Protein AF-A0A9D3PVH2-F1 (afdb_monomer_lite)

Organism: Megalops atlanticus (NCBI:txid7932)

Radius of gyration: 20.63 Å; chains: 1; bounding box: 50×22×67 Å

Structure (mmCIF, N/CA/C/O backbone):
data_AF-A0A9D3PVH2-F1
#
_entry.id   AF-A0A9D3PVH2-F1
#
loop_
_atom_site.group_PDB
_atom_site.id
_atom_site.type_symbol
_atom_site.label_atom_id
_atom_site.label_alt_id
_atom_site.label_comp_id
_atom_site.label_asym_id
_atom_site.label_entity_id
_atom_site.label_seq_id
_atom_site.pdbx_PDB_ins_code
_atom_site.Cartn_x
_atom_site.Cartn_y
_atom_site.Cartn_z
_atom_site.occupancy
_atom_site.B_iso_or_equiv
_atom_site.auth_seq_id
_atom_site.auth_comp_id
_atom_site.auth_asym_id
_atom_site.auth_atom_id
_atom_site.pdbx_PDB_model_num
ATOM 1 N N . MET A 1 1 ? 13.181 10.864 -34.787 1.00 50.06 1 MET A N 1
ATOM 2 C CA . MET A 1 1 ? 12.121 10.758 -33.757 1.00 50.06 1 MET A CA 1
ATOM 3 C C . MET A 1 1 ? 12.160 9.467 -32.918 1.00 50.06 1 MET A C 1
ATOM 5 O O . MET A 1 1 ? 11.434 9.407 -31.941 1.00 50.06 1 MET A O 1
ATOM 9 N N . LEU A 1 2 ? 13.024 8.475 -33.206 1.00 58.56 2 LEU A N 1
ATOM 10 C CA . LEU A 1 2 ? 13.054 7.174 -32.496 1.00 58.56 2 LEU A CA 1
ATOM 11 C C . LEU A 1 2 ? 14.182 7.031 -31.438 1.00 58.56 2 LEU A C 1
ATOM 13 O O . LEU A 1 2 ? 14.180 6.096 -30.648 1.00 58.56 2 LEU A O 1
ATOM 17 N N . SER A 1 3 ? 15.141 7.964 -31.355 1.00 63.00 3 SER A N 1
ATOM 18 C CA . SER A 1 3 ? 16.332 7.827 -30.486 1.00 63.00 3 SER A CA 1
ATOM 19 C C . SER A 1 3 ? 16.066 7.957 -28.979 1.00 63.00 3 SER A C 1
ATOM 21 O O . SER A 1 3 ? 16.922 7.602 -28.176 1.00 63.00 3 SER A O 1
ATOM 23 N N . GLN A 1 4 ? 14.893 8.455 -28.579 1.00 67.81 4 GLN A N 1
ATOM 24 C CA . GLN A 1 4 ? 14.537 8.671 -27.170 1.00 67.81 4 GLN A CA 1
ATOM 25 C C . GLN A 1 4 ? 13.621 7.570 -26.605 1.00 67.81 4 GLN A C 1
ATOM 27 O O . GLN A 1 4 ? 13.352 7.572 -25.406 1.00 67.81 4 GLN A O 1
ATOM 32 N N . GLN A 1 5 ? 13.161 6.609 -27.421 1.00 70.81 5 GLN A N 1
ATOM 33 C CA . GLN A 1 5 ? 12.210 5.576 -26.979 1.00 70.81 5 GLN A CA 1
ATOM 34 C C . GLN A 1 5 ? 12.751 4.732 -25.821 1.00 70.81 5 GLN A C 1
ATOM 36 O O . GLN A 1 5 ? 12.021 4.476 -24.870 1.00 70.81 5 GLN A O 1
ATOM 41 N N . GLY A 1 6 ? 14.038 4.370 -25.845 1.00 77.69 6 GLY A N 1
ATOM 42 C CA . GLY A 1 6 ? 14.648 3.595 -24.759 1.00 77.69 6 GLY A CA 1
AT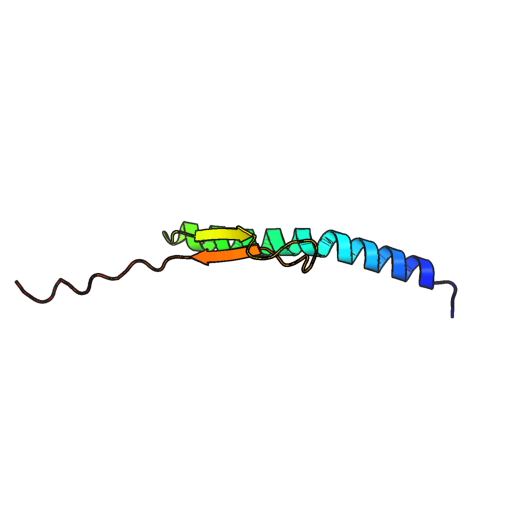OM 43 C C . GLY A 1 6 ? 14.598 4.316 -23.408 1.00 77.69 6 GLY A C 1
ATOM 44 O O . GLY A 1 6 ? 14.283 3.709 -22.391 1.00 77.69 6 GLY A O 1
ATOM 45 N N . ARG A 1 7 ? 14.825 5.635 -23.394 1.00 83.25 7 ARG A N 1
ATOM 46 C CA . ARG A 1 7 ? 14.757 6.449 -22.168 1.00 83.25 7 ARG A CA 1
ATOM 47 C C . ARG A 1 7 ? 13.337 6.568 -21.629 1.00 83.25 7 ARG A C 1
ATOM 49 O O . ARG A 1 7 ? 13.144 6.518 -20.420 1.00 83.25 7 ARG A O 1
ATOM 56 N N . VA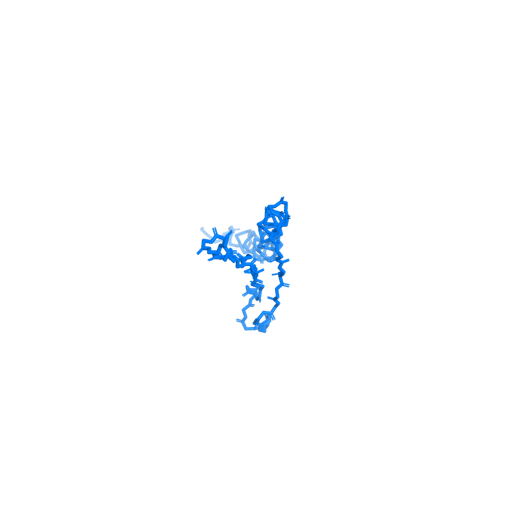L A 1 8 ? 12.359 6.688 -22.524 1.00 87.62 8 VAL A N 1
ATOM 57 C CA . VAL A 1 8 ? 10.939 6.719 -22.163 1.00 87.62 8 VAL A CA 1
ATOM 58 C C . VAL A 1 8 ? 10.524 5.388 -21.534 1.00 87.62 8 VAL A C 1
ATOM 60 O O . VAL A 1 8 ? 9.935 5.393 -20.460 1.00 87.62 8 VAL A O 1
ATOM 63 N N . VAL A 1 9 ? 10.904 4.254 -22.133 1.00 89.06 9 VAL A N 1
ATOM 64 C CA . VAL A 1 9 ? 10.617 2.919 -21.577 1.00 89.06 9 VAL A CA 1
ATOM 65 C C . VAL A 1 9 ? 11.250 2.742 -20.198 1.00 89.06 9 VAL A C 1
ATOM 67 O O . VAL A 1 9 ? 10.563 2.319 -19.278 1.00 89.06 9 VAL A O 1
ATOM 70 N N . VAL A 1 10 ? 12.521 3.117 -20.016 1.00 90.62 10 VAL A N 1
ATOM 71 C CA . VAL A 1 10 ? 13.189 3.026 -18.704 1.00 90.62 10 VAL A CA 1
ATOM 72 C C . VAL A 1 10 ? 12.473 3.877 -17.655 1.00 90.62 10 VAL A C 1
ATOM 74 O O . VAL A 1 10 ? 12.216 3.395 -16.554 1.00 90.62 10 VAL A O 1
ATOM 77 N N . TYR A 1 11 ? 12.109 5.116 -17.994 1.00 92.06 11 TYR A N 1
ATOM 78 C CA . TYR A 1 11 ? 11.360 5.987 -17.090 1.00 92.06 11 TYR A CA 1
ATOM 79 C C . TYR A 1 11 ? 10.004 5.382 -16.705 1.00 92.06 11 TYR A C 1
ATOM 81 O O . TYR A 1 11 ? 9.677 5.317 -15.522 1.00 92.06 11 TYR A O 1
ATOM 89 N N . PHE A 1 12 ? 9.238 4.885 -17.681 1.00 90.50 12 PHE A N 1
ATOM 90 C CA . PHE A 1 12 ? 7.950 4.246 -17.413 1.00 90.50 12 PHE A CA 1
ATOM 91 C C . PHE A 1 12 ? 8.095 2.970 -16.586 1.00 90.50 12 PHE A C 1
ATOM 93 O O . PHE A 1 12 ? 7.307 2.764 -15.671 1.00 90.50 12 PHE A O 1
ATOM 100 N N . SER A 1 13 ? 9.113 2.147 -16.835 1.00 92.06 13 SER A N 1
ATOM 101 C CA . SER A 1 13 ? 9.387 0.961 -16.019 1.00 92.06 13 SER A CA 1
ATOM 102 C C . SER A 1 13 ? 9.711 1.327 -14.572 1.00 92.06 13 SER A C 1
ATOM 104 O O . SER A 1 13 ? 9.183 0.706 -13.655 1.00 92.06 13 SER A O 1
ATOM 106 N N . LEU A 1 14 ? 10.525 2.364 -14.346 1.00 92.81 14 LEU A N 1
ATOM 107 C CA . LEU A 1 14 ? 10.802 2.871 -12.998 1.00 92.81 14 LEU A CA 1
ATOM 108 C C . LEU A 1 14 ? 9.534 3.412 -12.328 1.00 92.81 14 LEU A C 1
ATOM 110 O O . LEU A 1 14 ? 9.295 3.128 -11.158 1.00 92.81 14 LEU A O 1
ATOM 114 N N . ALA A 1 15 ? 8.696 4.141 -13.066 1.00 91.38 15 ALA A N 1
ATOM 115 C CA . ALA A 1 15 ? 7.420 4.633 -12.557 1.00 91.38 15 ALA A CA 1
ATOM 116 C C . ALA A 1 15 ? 6.460 3.483 -12.200 1.00 91.38 15 ALA A C 1
ATOM 118 O O . ALA A 1 15 ? 5.825 3.526 -11.151 1.00 91.38 15 ALA A O 1
ATOM 119 N N . LEU A 1 16 ? 6.396 2.433 -13.025 1.00 90.25 16 LEU A N 1
ATOM 120 C CA . LEU A 1 16 ? 5.598 1.231 -12.762 1.00 90.25 16 LEU A CA 1
ATOM 121 C C . LEU A 1 16 ? 6.109 0.452 -11.544 1.00 90.25 16 LEU A C 1
ATOM 123 O O . LEU A 1 16 ? 5.302 -0.062 -10.778 1.00 90.25 16 LEU A O 1
ATOM 127 N N . LEU A 1 17 ? 7.428 0.402 -11.333 1.00 90.00 17 LEU A N 1
ATOM 128 C CA . LEU A 1 17 ? 8.031 -0.195 -10.137 1.00 90.00 17 LEU A CA 1
ATOM 129 C C . LEU A 1 17 ? 7.759 0.629 -8.871 1.00 90.00 17 LEU A C 1
ATOM 131 O O . LEU A 1 17 ? 7.565 0.061 -7.800 1.00 90.00 17 LEU A O 1
ATOM 135 N N . LEU A 1 18 ? 7.735 1.959 -8.984 1.00 91.50 18 LEU A N 1
ATOM 136 C CA . LEU A 1 18 ? 7.447 2.861 -7.865 1.00 91.50 18 LEU A CA 1
ATOM 137 C C . LEU A 1 18 ? 5.956 2.955 -7.535 1.00 91.50 18 LEU A C 1
ATOM 139 O O . LEU A 1 18 ? 5.619 3.241 -6.389 1.00 91.50 18 LEU A O 1
ATOM 143 N N . ALA A 1 19 ? 5.068 2.708 -8.497 1.00 89.56 19 ALA A N 1
ATOM 144 C CA . ALA A 1 19 ? 3.622 2.759 -8.302 1.00 89.56 19 ALA A CA 1
ATOM 145 C C . ALA A 1 19 ? 3.127 1.994 -7.049 1.00 89.56 19 ALA A C 1
ATOM 147 O O . ALA A 1 19 ? 2.468 2.632 -6.226 1.00 89.56 19 ALA A O 1
ATOM 148 N N . PRO A 1 20 ? 3.479 0.709 -6.814 1.00 87.56 20 PRO A N 1
ATOM 149 C CA . PRO A 1 20 ? 3.051 -0.015 -5.608 1.00 87.56 20 PRO A CA 1
ATOM 150 C C . PRO A 1 20 ? 3.658 0.547 -4.310 1.00 87.56 20 PRO A C 1
ATOM 152 O O . PRO A 1 20 ? 3.041 0.496 -3.246 1.00 87.56 20 PRO A O 1
ATOM 155 N N . VAL A 1 21 ? 4.858 1.133 -4.373 1.00 90.44 21 VAL A N 1
ATOM 156 C CA . VAL A 1 21 ? 5.488 1.775 -3.207 1.00 90.44 21 VAL A CA 1
ATOM 157 C C . VAL A 1 21 ? 4.739 3.054 -2.837 1.00 90.44 21 VAL A C 1
ATOM 159 O O . VAL A 1 21 ? 4.414 3.278 -1.676 1.00 90.44 21 VAL A O 1
ATOM 162 N N . VAL A 1 22 ? 4.414 3.888 -3.824 1.00 92.25 22 VAL A N 1
ATOM 163 C CA . VAL A 1 22 ? 3.637 5.114 -3.596 1.00 92.25 22 VAL A CA 1
ATOM 164 C C . VAL A 1 22 ? 2.232 4.778 -3.091 1.00 92.25 22 VAL A C 1
ATOM 166 O O . VAL A 1 22 ? 1.740 5.430 -2.174 1.00 92.25 22 VAL A O 1
ATOM 169 N N . GLU A 1 23 ? 1.605 3.738 -3.636 1.00 90.94 23 GLU A N 1
ATOM 170 C CA . GLU A 1 23 ? 0.295 3.263 -3.190 1.00 90.94 23 GLU A CA 1
ATOM 171 C C . GLU A 1 23 ? 0.302 2.825 -1.720 1.00 90.94 23 GLU A C 1
ATOM 173 O O . GLU A 1 23 ? -0.527 3.296 -0.940 1.00 90.94 23 GLU A O 1
ATOM 178 N N . THR A 1 24 ? 1.264 1.987 -1.317 1.00 90.12 24 THR A N 1
ATOM 179 C CA . THR A 1 24 ? 1.394 1.542 0.082 1.00 90.12 24 THR A CA 1
ATOM 180 C C . THR A 1 24 ? 1.653 2.709 1.032 1.00 90.12 24 THR A C 1
ATOM 182 O O . THR A 1 24 ? 1.039 2.760 2.094 1.00 90.12 24 THR A O 1
ATOM 185 N N . LEU A 1 25 ? 2.490 3.679 0.647 1.00 93.38 25 LEU A N 1
ATOM 186 C CA . LEU A 1 25 ? 2.747 4.880 1.450 1.00 93.38 25 LEU A CA 1
ATOM 187 C C . LEU A 1 25 ? 1.488 5.731 1.654 1.00 93.38 25 LEU A C 1
ATOM 189 O O . LEU A 1 25 ? 1.220 6.164 2.773 1.00 93.38 25 LEU A O 1
ATOM 193 N N . VAL A 1 26 ? 0.696 5.950 0.601 1.00 93.81 26 VAL A N 1
ATOM 194 C CA . VAL A 1 26 ? -0.561 6.713 0.698 1.00 93.81 26 VAL A CA 1
ATOM 195 C C . VAL A 1 26 ? -1.591 5.969 1.549 1.00 93.81 26 VAL A C 1
ATOM 197 O O . VAL A 1 26 ? -2.269 6.578 2.376 1.00 93.81 26 VAL A O 1
ATOM 200 N N . LEU A 1 27 ? -1.714 4.654 1.376 1.00 92.81 27 LEU A N 1
ATOM 201 C CA . LEU A 1 27 ? -2.617 3.834 2.182 1.00 92.81 27 LEU A CA 1
ATOM 202 C C . LEU A 1 27 ? -2.210 3.816 3.662 1.00 92.81 27 LEU A C 1
ATOM 204 O O . LEU A 1 27 ? -3.074 3.905 4.535 1.00 92.81 27 LEU A O 1
ATOM 208 N N . LEU A 1 28 ? -0.906 3.765 3.938 1.00 93.12 28 LEU A N 1
ATOM 209 C CA . LEU A 1 28 ? -0.359 3.823 5.289 1.00 93.12 28 LEU A CA 1
ATOM 210 C C . LEU A 1 28 ? -0.625 5.181 5.952 1.00 93.12 28 LEU A C 1
ATOM 212 O O . LEU A 1 28 ? -1.085 5.206 7.090 1.00 93.12 28 LEU A O 1
ATOM 216 N N . ASP A 1 29 ? -0.414 6.292 5.238 1.00 95.44 29 ASP A N 1
ATOM 217 C CA . ASP A 1 29 ? -0.762 7.647 5.701 1.00 95.44 29 ASP A CA 1
ATOM 218 C C . ASP A 1 29 ? -2.230 7.723 6.150 1.00 95.44 29 ASP A C 1
ATOM 220 O O . ASP A 1 29 ? -2.544 8.180 7.251 1.00 95.44 29 ASP A O 1
ATOM 224 N N . ARG A 1 30 ? -3.144 7.190 5.330 1.00 93.81 30 ARG A N 1
ATOM 225 C CA . ARG A 1 30 ? -4.576 7.164 5.657 1.00 93.81 30 ARG A CA 1
ATOM 226 C C . ARG A 1 30 ? -4.892 6.266 6.849 1.00 93.81 30 ARG A C 1
ATOM 228 O O . ARG A 1 30 ? -5.739 6.635 7.658 1.00 93.81 30 ARG A O 1
ATOM 235 N N . MET A 1 31 ? -4.236 5.114 6.964 1.00 94.06 31 MET A N 1
ATOM 236 C CA . MET A 1 31 ? -4.409 4.211 8.102 1.00 94.06 31 MET A CA 1
ATOM 237 C C . MET A 1 31 ? -3.967 4.882 9.407 1.00 94.06 31 MET A C 1
ATOM 239 O O . MET A 1 31 ? -4.734 4.903 10.366 1.00 94.06 31 MET A O 1
ATOM 243 N N . LEU A 1 32 ? -2.782 5.499 9.424 1.00 93.62 32 LEU A N 1
ATOM 244 C CA . LEU A 1 32 ? -2.260 6.204 10.598 1.00 93.62 32 LEU A CA 1
ATOM 245 C C . LEU A 1 32 ? -3.203 7.327 11.039 1.00 93.62 32 LEU A C 1
ATOM 247 O O . LEU A 1 32 ? -3.576 7.391 12.207 1.00 93.62 32 LEU A O 1
ATOM 251 N N . PHE A 1 33 ? -3.698 8.130 10.097 1.00 94.38 33 PHE A N 1
ATOM 252 C CA . PHE A 1 33 ? -4.687 9.171 10.385 1.00 94.38 33 PHE A CA 1
ATOM 253 C C . PHE A 1 33 ? -5.977 8.634 11.036 1.00 94.38 33 PHE A C 1
ATOM 255 O O . PHE A 1 33 ? -6.576 9.295 11.888 1.00 94.38 33 PHE A O 1
ATOM 262 N N . LEU A 1 34 ? -6.446 7.446 10.635 1.00 92.62 34 LEU A N 1
ATOM 263 C CA . LEU A 1 34 ? -7.625 6.815 11.240 1.00 92.62 34 LEU A CA 1
ATOM 264 C C . LEU A 1 34 ? -7.311 6.264 12.636 1.00 92.62 34 LEU A C 1
ATOM 266 O O . LEU A 1 34 ? -8.114 6.450 13.553 1.00 92.62 34 LEU A O 1
ATOM 270 N N . GLN A 1 35 ? -6.139 5.654 12.811 1.00 91.06 35 GLN A N 1
ATOM 271 C CA . GLN A 1 35 ? -5.675 5.144 14.104 1.00 91.06 35 GLN A CA 1
ATOM 272 C C . GLN A 1 35 ? -5.507 6.271 15.132 1.00 91.06 35 GLN A C 1
ATOM 274 O O . GLN A 1 35 ? -5.963 6.134 16.266 1.00 91.06 35 GLN A O 1
ATOM 279 N N . GLU A 1 36 ? -4.963 7.421 14.727 1.00 93.69 36 GLU A N 1
ATOM 280 C CA . GLU A 1 36 ? -4.853 8.624 15.568 1.00 93.69 36 GLU A CA 1
ATOM 281 C C . GLU A 1 36 ? -6.217 9.154 16.041 1.00 93.69 36 GLU A C 1
ATOM 283 O O . GLU A 1 36 ? -6.324 9.757 17.108 1.00 93.69 36 GLU A O 1
ATOM 288 N N . ARG A 1 37 ? -7.288 8.896 15.281 1.00 90.00 37 ARG A N 1
ATOM 289 C CA . ARG A 1 37 ? -8.671 9.251 15.646 1.00 90.00 37 ARG A CA 1
ATOM 290 C C . ARG A 1 37 ? -9.360 8.200 16.522 1.00 90.00 37 ARG A C 1
ATOM 292 O O . ARG A 1 37 ? -10.557 8.320 16.776 1.00 90.00 37 ARG A O 1
ATOM 299 N N . GLY A 1 38 ? -8.633 7.173 16.961 1.00 88.19 38 GLY A N 1
ATOM 300 C CA . GLY A 1 38 ? -9.170 6.068 17.755 1.00 88.19 38 GLY A CA 1
ATOM 301 C C . GLY A 1 38 ? -10.024 5.085 16.950 1.00 88.19 38 GLY A C 1
ATOM 302 O O . GLY A 1 38 ? -10.765 4.298 17.540 1.00 88.19 38 GLY A O 1
ATOM 303 N N . LEU A 1 39 ? -9.952 5.123 15.614 1.00 90.62 39 LEU A N 1
ATOM 304 C CA . LEU A 1 39 ? -10.646 4.171 14.752 1.00 90.62 39 LEU A CA 1
ATOM 305 C C . LEU A 1 39 ? -9.758 2.949 14.522 1.00 90.62 39 LEU A C 1
ATOM 307 O O . LEU A 1 39 ? -8.604 3.068 14.107 1.00 90.62 39 LEU A O 1
ATOM 311 N N . GLN A 1 40 ? -10.318 1.762 14.742 1.00 88.75 40 GLN A N 1
ATOM 312 C CA . GLN A 1 40 ? -9.654 0.512 14.383 1.00 88.75 40 GLN A CA 1
ATOM 313 C C . GLN A 1 40 ? -9.586 0.432 12.857 1.00 88.75 40 GLN A C 1
ATOM 315 O O . GLN A 1 40 ? -10.630 0.430 12.200 1.00 88.75 40 GLN A O 1
ATOM 320 N N . SER A 1 41 ? -8.375 0.418 12.299 1.00 92.06 41 SER A N 1
ATOM 321 C CA . SER A 1 41 ? -8.154 0.325 10.856 1.00 92.06 41 SER A CA 1
ATOM 322 C C . SER A 1 41 ? -6.994 -0.601 10.510 1.00 92.06 41 SER A C 1
ATOM 324 O O . SER A 1 41 ? -6.011 -0.679 11.249 1.00 92.06 41 SER A O 1
ATOM 326 N N . GLU A 1 42 ? -7.141 -1.304 9.389 1.00 91.69 42 GLU A N 1
ATOM 327 C CA . GLU A 1 42 ? -6.236 -2.354 8.926 1.00 91.69 42 GLU A CA 1
ATOM 328 C C . GLU A 1 42 ? -6.126 -2.334 7.394 1.00 91.69 42 GLU A C 1
ATOM 330 O O . GLU A 1 42 ? -7.091 -2.023 6.689 1.00 91.69 42 GLU A O 1
ATOM 335 N N . LEU A 1 43 ? -4.943 -2.677 6.881 1.00 91.56 43 LEU A N 1
ATOM 336 C CA . LEU A 1 43 ? -4.692 -2.887 5.458 1.00 91.56 43 LEU A CA 1
ATOM 337 C C . LEU A 1 43 ? -4.724 -4.378 5.132 1.00 91.56 43 LEU A C 1
ATOM 339 O O . LEU A 1 43 ? -3.895 -5.138 5.625 1.00 91.56 43 LEU A O 1
ATOM 343 N N . VAL A 1 44 ? -5.647 -4.783 4.260 1.00 90.31 44 VAL A N 1
ATOM 344 C CA . VAL A 1 44 ? -5.870 -6.191 3.907 1.00 90.31 44 VAL A CA 1
ATOM 345 C C . VAL A 1 44 ? -5.614 -6.411 2.412 1.00 90.31 44 VAL A C 1
ATOM 347 O O . VAL A 1 44 ? -6.158 -5.664 1.592 1.00 90.31 44 VAL A O 1
ATOM 350 N N . PRO A 1 45 ? -4.826 -7.430 2.019 1.00 87.81 45 PRO A N 1
ATOM 351 C CA . PRO A 1 45 ? -4.679 -7.818 0.621 1.00 87.81 45 PRO A CA 1
ATOM 352 C C . PRO A 1 45 ? -5.923 -8.597 0.164 1.00 87.81 45 PRO A C 1
ATOM 354 O O . PRO A 1 45 ? -6.013 -9.808 0.351 1.00 87.81 45 PRO A O 1
ATOM 357 N N . LEU A 1 46 ? -6.910 -7.901 -0.407 1.00 85.81 46 LEU A N 1
ATOM 358 C CA . LEU A 1 46 ? -8.168 -8.519 -0.850 1.00 85.81 46 LEU A CA 1
ATOM 359 C C . LEU A 1 46 ? -8.035 -9.197 -2.222 1.00 85.81 46 LEU A C 1
ATOM 361 O O . LEU A 1 46 ? -8.778 -10.126 -2.531 1.00 85.81 46 LEU A O 1
ATOM 365 N N . PHE A 1 47 ? -7.099 -8.726 -3.049 1.00 82.94 47 PHE A N 1
ATOM 366 C CA . PHE A 1 47 ? -6.906 -9.224 -4.409 1.00 82.94 47 PHE A CA 1
ATOM 367 C C . PHE A 1 47 ? -5.595 -9.997 -4.557 1.00 82.94 47 PHE A C 1
ATOM 369 O O . PHE A 1 47 ? -4.625 -9.788 -3.826 1.00 82.94 47 PHE A O 1
ATOM 376 N N . ASP A 1 48 ? -5.553 -10.886 -5.545 1.00 81.44 48 ASP A N 1
ATOM 377 C CA . ASP A 1 48 ? -4.312 -11.543 -5.930 1.00 81.44 48 ASP A CA 1
ATOM 378 C C . ASP A 1 48 ? -3.401 -10.522 -6.648 1.00 81.44 48 ASP A C 1
ATOM 380 O O . ASP A 1 48 ? -3.809 -9.948 -7.671 1.00 81.44 48 ASP A O 1
ATOM 384 N N . PRO A 1 49 ? -2.178 -10.273 -6.134 1.00 79.19 49 PRO A N 1
ATOM 385 C CA . PRO A 1 49 ? -1.239 -9.328 -6.735 1.00 79.19 49 PRO A CA 1
ATOM 386 C C . PRO A 1 49 ? -0.857 -9.686 -8.179 1.00 79.19 49 PRO A C 1
ATOM 388 O O . PRO A 1 49 ? -0.450 -8.797 -8.928 1.00 79.19 49 PRO A O 1
ATOM 391 N N . ALA A 1 50 ? -1.008 -10.950 -8.597 1.00 80.44 50 ALA A N 1
ATOM 392 C CA . ALA A 1 50 ? -0.758 -11.379 -9.972 1.00 80.44 50 ALA A CA 1
ATOM 393 C C . ALA A 1 50 ? -1.802 -10.840 -10.969 1.00 80.44 50 ALA A C 1
ATOM 395 O O . ALA A 1 50 ? -1.484 -10.652 -12.144 1.00 80.44 50 ALA A O 1
ATOM 396 N N . PHE A 1 51 ? -3.029 -10.565 -10.512 1.00 77.75 51 PHE A N 1
ATOM 397 C CA . PHE A 1 51 ? -4.109 -10.025 -11.349 1.00 77.75 51 PHE A CA 1
ATOM 398 C C . PHE A 1 51 ? -4.226 -8.503 -11.250 1.00 77.75 51 PHE A C 1
ATOM 400 O O . PHE A 1 51 ? -4.560 -7.845 -12.236 1.00 77.75 51 PHE A O 1
ATOM 407 N N . SER A 1 52 ? -3.955 -7.933 -10.074 1.00 75.25 52 SER A N 1
ATOM 408 C CA . SER A 1 52 ? -3.943 -6.487 -9.863 1.00 75.25 52 SER A CA 1
ATOM 409 C C . SER A 1 52 ? -2.843 -6.119 -8.870 1.00 75.25 52 SER A C 1
ATOM 411 O O . SER A 1 52 ? -2.956 -6.489 -7.703 1.00 75.25 52 SER A O 1
ATOM 413 N N . PRO A 1 53 ? -1.830 -5.325 -9.265 1.00 68.62 53 PRO A N 1
ATOM 414 C CA . PRO A 1 53 ? -0.819 -4.834 -8.326 1.00 68.62 53 PRO A CA 1
ATOM 415 C C . PRO A 1 53 ? -1.422 -3.928 -7.238 1.00 68.62 53 PRO A C 1
ATOM 417 O O . PRO A 1 53 ? -0.826 -3.768 -6.180 1.00 68.62 53 PRO A O 1
ATOM 420 N N . ARG A 1 54 ? -2.630 -3.391 -7.475 1.00 78.88 54 ARG A N 1
ATOM 421 C CA . ARG A 1 54 ? -3.447 -2.670 -6.492 1.00 78.88 54 ARG A CA 1
ATOM 422 C C . ARG A 1 54 ? -4.293 -3.655 -5.698 1.00 78.88 54 ARG A C 1
ATOM 424 O O . ARG A 1 54 ? -5.479 -3.832 -5.996 1.00 78.88 54 ARG A O 1
ATOM 431 N N . ASN A 1 55 ? -3.671 -4.376 -4.774 1.00 85.81 55 ASN A N 1
ATOM 432 C CA . ASN A 1 55 ? -4.342 -5.449 -4.044 1.00 85.81 55 ASN A CA 1
ATOM 433 C C . ASN A 1 55 ? -4.707 -5.118 -2.594 1.00 85.81 55 ASN A C 1
ATOM 435 O O . ASN A 1 55 ? -5.430 -5.892 -1.967 1.00 85.81 55 ASN A O 1
ATOM 439 N N . LEU A 1 56 ? -4.233 -3.987 -2.073 1.00 89.50 56 LEU A N 1
ATOM 440 C CA . LEU A 1 56 ? -4.453 -3.568 -0.694 1.00 89.50 56 LEU A CA 1
ATOM 441 C C . LEU A 1 56 ? -5.736 -2.752 -0.552 1.00 89.50 56 LEU A C 1
ATOM 443 O O . LEU A 1 56 ? -6.022 -1.853 -1.341 1.00 89.50 56 LEU A O 1
ATOM 447 N N . VAL A 1 57 ? -6.485 -3.041 0.507 1.00 90.81 57 VAL A N 1
ATOM 448 C CA . VAL A 1 57 ? -7.701 -2.322 0.881 1.00 90.81 57 VAL A CA 1
ATOM 449 C C . VAL A 1 57 ? -7.564 -1.838 2.316 1.00 90.81 57 VAL A C 1
ATOM 451 O O . VAL A 1 57 ? -7.217 -2.615 3.201 1.00 90.81 57 VAL A O 1
ATOM 454 N N . LEU A 1 58 ? -7.856 -0.558 2.546 1.00 92.44 58 LEU A N 1
ATOM 455 C CA . LEU A 1 58 ? -7.953 0.017 3.884 1.00 92.44 58 LEU A CA 1
ATOM 456 C C . LEU A 1 58 ? -9.366 -0.194 4.428 1.00 92.44 58 LEU A C 1
ATOM 458 O O . LEU A 1 58 ? -10.331 0.356 3.895 1.00 92.44 58 LEU A O 1
ATOM 462 N N . VAL A 1 59 ? -9.476 -0.970 5.500 1.00 92.44 59 VAL A N 1
ATOM 463 C CA . VAL A 1 59 ? -10.727 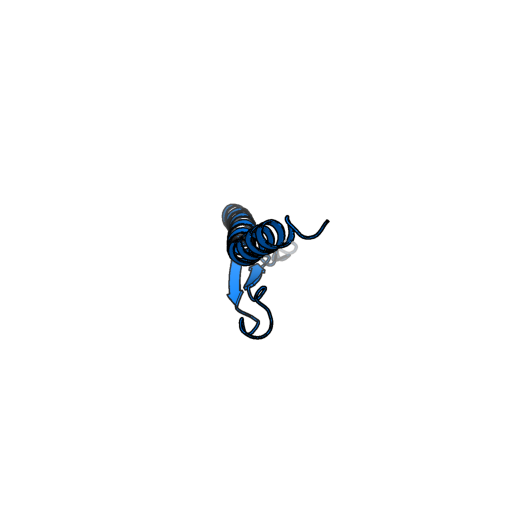-1.209 6.222 1.00 92.44 59 VAL A CA 1
ATOM 464 C C . VAL A 1 59 ? -10.674 -0.451 7.539 1.00 92.44 59 VAL A C 1
ATOM 466 O O . VAL A 1 59 ? -9.649 -0.451 8.213 1.00 92.44 59 VAL A O 1
ATOM 469 N N . ALA A 1 60 ? -11.774 0.199 7.915 1.00 91.25 60 ALA A N 1
ATOM 470 C CA . ALA A 1 60 ? -11.899 0.857 9.208 1.00 91.25 60 ALA A CA 1
ATOM 471 C C . ALA A 1 60 ? -13.284 0.628 9.809 1.00 91.25 60 ALA A C 1
ATOM 473 O O . ALA A 1 60 ? -14.298 0.710 9.111 1.00 91.25 60 ALA A O 1
ATOM 474 N N . VAL A 1 61 ? -13.325 0.363 11.112 1.00 88.38 61 VAL A N 1
ATOM 475 C CA . VAL A 1 61 ? -14.571 0.167 11.854 1.00 88.38 61 VAL A CA 1
ATOM 476 C C . VAL A 1 61 ? -14.955 1.480 12.518 1.00 88.38 61 VAL A C 1
ATOM 478 O O . VAL A 1 61 ? -14.229 2.008 13.362 1.00 88.38 61 VAL A O 1
ATOM 481 N N . LYS A 1 62 ? -16.122 2.013 12.148 1.00 84.69 62 LYS A N 1
ATOM 482 C CA . LYS A 1 62 ? -16.724 3.127 12.879 1.00 84.69 62 LYS A CA 1
ATOM 483 C C . LYS A 1 62 ? -17.280 2.584 14.204 1.00 84.69 62 LYS A C 1
ATOM 485 O O . LYS A 1 62 ? -18.106 1.672 14.149 1.00 84.69 62 LYS A O 1
ATOM 490 N N . PRO A 1 63 ? -16.890 3.129 15.369 1.00 76.31 63 PRO A N 1
ATOM 491 C CA . PRO A 1 63 ? -17.498 2.737 16.632 1.00 76.31 63 PRO A CA 1
ATOM 492 C C . PRO A 1 63 ? -19.001 3.030 16.576 1.00 76.31 63 PRO A C 1
ATOM 494 O O . PRO A 1 63 ? -19.415 4.122 16.167 1.00 76.31 63 PRO A O 1
ATOM 497 N N . GLN A 1 64 ? -19.821 2.038 16.934 1.00 71.69 64 GLN A N 1
ATOM 498 C CA . GLN A 1 64 ? -21.249 2.257 17.118 1.00 71.69 64 GLN A CA 1
ATOM 499 C C . GLN A 1 64 ? -21.411 3.275 18.240 1.00 71.69 64 GLN A C 1
ATOM 501 O O . GLN A 1 64 ? -20.951 3.079 19.360 1.00 71.69 64 GLN A O 1
ATOM 506 N N . GLN A 1 65 ? -22.032 4.400 17.912 1.00 59.44 65 GLN A N 1
ATOM 507 C CA . GLN A 1 65 ? -22.480 5.337 18.917 1.00 59.44 65 GLN A CA 1
ATOM 508 C C . GLN A 1 65 ? -23.726 4.703 19.522 1.00 59.44 65 GLN A C 1
ATOM 510 O O . GLN A 1 65 ? -24.806 4.789 18.934 1.00 59.44 65 GLN A O 1
ATOM 515 N N . ASP A 1 66 ? -23.548 3.978 20.626 1.00 54.50 66 ASP A N 1
ATOM 516 C CA . ASP A 1 66 ? -24.658 3.452 21.409 1.00 54.50 66 ASP A CA 1
ATOM 517 C C . ASP A 1 66 ? -25.530 4.639 21.819 1.00 54.50 66 ASP A C 1
ATOM 519 O O . ASP A 1 66 ? -25.225 5.411 22.726 1.00 54.50 66 ASP A O 1
ATOM 523 N N . SER A 1 67 ? -26.627 4.812 21.090 1.00 53.88 67 SER A N 1
ATOM 524 C CA . SER A 1 67 ? -27.684 5.785 21.351 1.00 53.88 67 SER A CA 1
ATOM 525 C C . SER A 1 67 ? -28.578 5.271 22.481 1.00 53.88 67 SER A C 1
ATOM 527 O O . SER A 1 67 ? -29.800 5.285 22.390 1.00 53.88 67 SER A O 1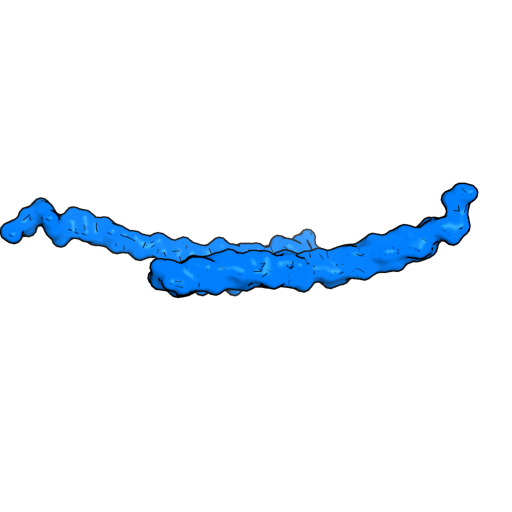
ATOM 529 N N . THR A 1 68 ? -27.957 4.824 23.573 1.00 59.62 68 THR A N 1
ATOM 530 C CA . THR A 1 68 ? -28.632 4.323 24.773 1.00 59.62 68 THR A CA 1
ATOM 531 C C . THR A 1 68 ? -28.225 5.189 25.958 1.00 59.62 68 THR A C 1
ATO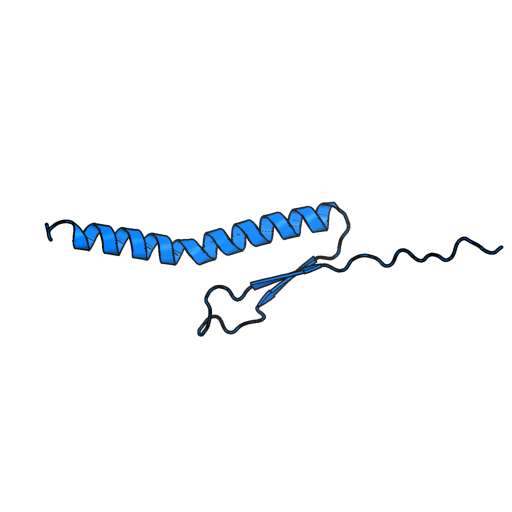M 533 O O . THR A 1 68 ? -27.571 4.766 26.903 1.00 59.62 68 THR A O 1
ATOM 536 N N . SER A 1 69 ? -28.569 6.470 25.881 1.00 53.72 69 SER A N 1
ATOM 537 C CA . SER A 1 69 ? -28.618 7.385 27.029 1.00 53.72 69 SER A CA 1
ATOM 538 C C . SER A 1 69 ? -29.771 8.363 26.816 1.00 53.72 69 SER A C 1
ATOM 540 O O . SER A 1 69 ? -29.621 9.577 26.834 1.00 53.72 69 SER A O 1
ATOM 542 N N . ALA A 1 70 ? -30.939 7.799 26.523 1.00 54.91 70 AL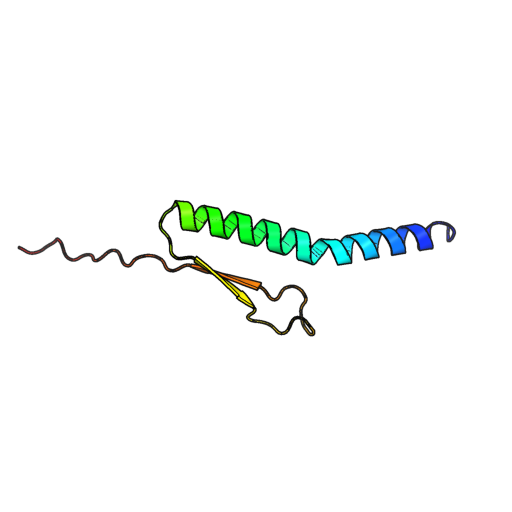A A N 1
ATOM 543 C CA . ALA A 1 70 ? -32.224 8.476 26.563 1.00 54.91 70 ALA A CA 1
ATOM 544 C C . ALA A 1 70 ? -33.255 7.456 27.053 1.00 54.91 70 ALA A C 1
ATOM 546 O O . ALA A 1 70 ? -34.079 7.002 26.272 1.00 54.91 70 ALA A O 1
ATOM 547 N N . THR A 1 71 ? -33.102 6.996 28.296 1.00 52.72 71 THR A N 1
ATOM 548 C CA . THR A 1 71 ? -34.146 6.525 29.231 1.00 52.72 71 THR A CA 1
ATOM 549 C C . THR A 1 71 ? -33.418 5.937 30.437 1.00 52.72 71 THR A C 1
ATOM 551 O O . THR A 1 71 ? -32.955 4.800 30.371 1.00 52.72 71 THR A O 1
ATOM 554 N N . LEU A 1 72 ? -33.250 6.754 31.479 1.00 48.28 72 LEU A N 1
ATOM 555 C CA . LEU A 1 72 ? -33.506 6.468 32.900 1.00 48.28 72 LEU A CA 1
ATOM 556 C C . LEU A 1 72 ? -33.029 7.656 33.742 1.00 48.28 72 LEU A C 1
ATOM 558 O O . LEU A 1 72 ? -31.848 8.042 33.600 1.00 48.28 72 LEU A O 1
#

Sequence (72 aa):
MLSQQGRVVVYFSLALLLAPVVETLVLLDRMLFLQERGLQSELVPLFDPAFSPRNLVLVAVKPQQDSTSATL

Secondary structure (DSSP, 8-state):
--TTHHHHHHHHHHHHHHHHHHHHHHHHHHHHHHHHTT-EEEEEE-S-TTT-S--EEEEEEPPP-----S--

Foldseek 3Di:
DCPCVVVVVVVVVVVVVCVLVVVVVVLVVVQVVCVVVVWDKDWDQCDDCVVPVPRIDIDTDDPPPPPPPPDD

InterPro domains:
  IPR052220 Methyltransferase-like protein 25 [PTHR12496] (1-62)

pLDDT: mean 82.69, std 13.29, range [48.28, 95.44]